Protein AF-A0A6A5S822-F1 (afdb_monomer_lite)

Structure (mmCIF, N/CA/C/O backbone):
data_AF-A0A6A5S822-F1
#
_entry.id   AF-A0A6A5S822-F1
#
loop_
_atom_site.group_PDB
_atom_site.id
_atom_site.type_symbol
_atom_site.label_atom_id
_atom_site.label_alt_id
_atom_site.label_comp_id
_atom_site.label_asym_id
_atom_site.label_entity_id
_atom_site.label_seq_id
_atom_site.pdbx_PDB_ins_code
_atom_site.Cartn_x
_atom_site.Cartn_y
_atom_site.Cartn_z
_atom_site.occupancy
_atom_site.B_iso_or_equiv
_atom_site.auth_seq_id
_atom_site.auth_comp_id
_atom_site.auth_asym_id
_atom_site.auth_atom_id
_atom_site.pdbx_PDB_model_num
ATOM 1 N N . MET A 1 1 ? 42.115 -16.100 -4.739 1.00 44.31 1 MET A N 1
ATOM 2 C CA . MET A 1 1 ? 41.473 -14.823 -4.360 1.00 44.31 1 MET A CA 1
ATOM 3 C C . MET A 1 1 ? 39.958 -15.016 -4.390 1.00 44.31 1 MET A C 1
ATOM 5 O O . MET A 1 1 ? 39.408 -14.978 -5.484 1.00 44.31 1 MET A O 1
ATOM 9 N N . PRO A 1 2 ? 39.272 -15.336 -3.275 1.00 46.12 2 PRO A N 1
ATOM 10 C CA . PRO A 1 2 ? 37.820 -15.488 -3.295 1.00 46.12 2 PRO A CA 1
ATOM 11 C C . PRO A 1 2 ? 37.105 -14.146 -3.058 1.00 46.12 2 PRO A C 1
ATOM 13 O O . PRO A 1 2 ? 37.546 -13.317 -2.265 1.00 46.12 2 PRO A O 1
ATOM 16 N N . SER A 1 3 ? 36.013 -13.958 -3.802 1.00 47.94 3 SER A N 1
ATOM 17 C CA . SER A 1 3 ? 35.165 -12.761 -3.880 1.00 47.94 3 SER A CA 1
ATOM 18 C C . SER A 1 3 ? 34.475 -12.402 -2.562 1.00 47.94 3 SER A C 1
ATOM 20 O O . SER A 1 3 ? 33.871 -13.253 -1.911 1.00 47.94 3 SER A O 1
ATOM 22 N N . LEU A 1 4 ? 34.493 -11.111 -2.226 1.00 55.09 4 LEU A N 1
ATOM 23 C CA . LEU A 1 4 ? 33.799 -10.533 -1.079 1.00 55.09 4 LEU A CA 1
ATOM 24 C C . LEU A 1 4 ? 32.349 -10.166 -1.435 1.00 55.09 4 LEU A C 1
ATOM 26 O O . LEU A 1 4 ? 32.081 -9.205 -2.145 1.00 55.09 4 LEU A O 1
ATOM 30 N N . HIS A 1 5 ? 31.442 -10.982 -0.899 1.00 53.62 5 HIS A N 1
ATOM 31 C CA . HIS A 1 5 ? 30.142 -10.638 -0.321 1.00 53.62 5 HIS A CA 1
ATOM 32 C C . HIS A 1 5 ? 29.249 -9.624 -1.058 1.00 53.62 5 HIS A C 1
ATOM 34 O O . HIS A 1 5 ? 29.265 -8.418 -0.830 1.00 53.62 5 HIS A O 1
ATOM 40 N N . GLN A 1 6 ? 28.333 -10.192 -1.842 1.00 49.38 6 GLN A N 1
ATOM 41 C CA . GLN A 1 6 ? 27.099 -9.564 -2.289 1.00 49.38 6 GLN A CA 1
ATOM 42 C C . GLN A 1 6 ? 26.215 -9.238 -1.068 1.00 49.38 6 GLN A C 1
ATOM 44 O O . GLN A 1 6 ? 25.656 -10.128 -0.425 1.00 49.38 6 GLN A O 1
ATOM 49 N N . VAL A 1 7 ? 26.093 -7.950 -0.746 1.00 49.94 7 VAL A N 1
ATOM 50 C CA . VAL A 1 7 ? 25.178 -7.427 0.275 1.0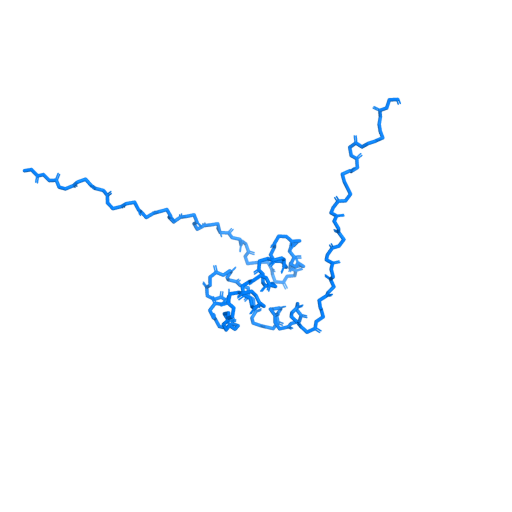0 49.94 7 VAL A CA 1
ATOM 51 C C . VAL A 1 7 ? 23.741 -7.695 -0.174 1.00 49.94 7 VAL A C 1
ATOM 53 O O . VAL A 1 7 ? 23.212 -7.030 -1.061 1.00 49.94 7 VAL A O 1
ATOM 56 N N . ARG A 1 8 ? 23.094 -8.691 0.434 1.00 46.94 8 ARG A N 1
ATOM 57 C CA . ARG A 1 8 ? 21.638 -8.858 0.401 1.00 46.94 8 ARG A CA 1
ATOM 58 C C . ARG A 1 8 ? 21.110 -8.594 1.802 1.00 46.94 8 ARG A C 1
ATOM 60 O O . ARG A 1 8 ? 21.014 -9.501 2.623 1.00 46.94 8 ARG A O 1
ATOM 67 N N . THR A 1 9 ? 20.766 -7.339 2.064 1.00 46.28 9 THR A N 1
ATOM 68 C CA . THR A 1 9 ? 19.946 -6.918 3.202 1.00 46.28 9 THR A CA 1
ATOM 69 C C . THR A 1 9 ? 18.545 -7.517 3.059 1.00 46.28 9 THR A C 1
ATOM 71 O O . THR A 1 9 ? 17.605 -6.886 2.587 1.00 46.28 9 THR A O 1
ATOM 74 N N . ARG A 1 10 ? 18.397 -8.788 3.443 1.00 44.97 10 ARG A N 1
ATOM 75 C CA . ARG A 1 10 ? 17.095 -9.404 3.711 1.00 44.97 10 ARG A CA 1
ATOM 76 C C . ARG A 1 10 ? 16.685 -9.019 5.130 1.00 44.97 10 ARG A C 1
ATOM 78 O O . ARG A 1 10 ? 16.768 -9.834 6.044 1.00 44.97 10 ARG A O 1
ATOM 85 N N . ASP A 1 11 ? 16.215 -7.785 5.301 1.00 40.69 11 ASP A N 1
ATOM 86 C CA . ASP A 1 11 ? 15.323 -7.467 6.420 1.00 40.69 11 ASP A CA 1
ATOM 87 C C . ASP A 1 11 ? 13.958 -8.089 6.100 1.00 40.69 11 ASP A C 1
ATOM 89 O O . ASP A 1 11 ? 13.011 -7.449 5.650 1.00 40.69 11 ASP A O 1
ATOM 93 N N . ALA A 1 12 ? 13.899 -9.414 6.227 1.00 44.59 12 ALA A N 1
ATOM 94 C CA . ALA A 1 12 ? 12.655 -10.155 6.251 1.00 44.59 12 ALA A CA 1
ATOM 95 C C . ALA A 1 12 ? 12.056 -9.960 7.644 1.00 44.59 12 ALA A C 1
ATOM 97 O O . ALA A 1 12 ? 12.094 -10.855 8.491 1.00 44.59 12 ALA A O 1
ATOM 98 N N . SER A 1 13 ? 11.529 -8.758 7.880 1.00 49.03 13 SER A N 1
ATOM 99 C CA . SER A 1 13 ? 10.585 -8.494 8.953 1.00 49.03 13 SER A CA 1
ATOM 100 C C . SER A 1 13 ? 9.421 -9.477 8.802 1.00 49.03 13 SER A C 1
ATOM 102 O O . SER A 1 13 ? 8.495 -9.275 8.020 1.00 49.03 13 SER A O 1
ATOM 104 N N . ARG A 1 14 ? 9.510 -10.586 9.545 1.00 48.53 14 ARG A N 1
ATOM 105 C CA . ARG A 1 14 ? 8.453 -11.570 9.789 1.00 48.53 14 ARG A CA 1
ATOM 106 C C . ARG A 1 14 ? 7.293 -10.871 10.502 1.00 48.53 14 ARG A C 1
ATOM 108 O O . ARG A 1 14 ? 7.118 -11.018 11.709 1.00 48.53 14 ARG A O 1
ATOM 115 N N . GLN A 1 15 ? 6.511 -10.075 9.781 1.00 51.09 15 GLN A N 1
ATOM 116 C CA . GLN A 1 15 ? 5.268 -9.527 10.306 1.00 51.09 15 GLN A CA 1
ATOM 117 C C . GLN A 1 15 ? 4.210 -10.629 10.271 1.00 51.09 15 GLN A C 1
ATOM 119 O O . GLN A 1 15 ? 3.565 -10.895 9.266 1.00 51.09 15 GLN A O 1
ATOM 124 N N . SER A 1 16 ? 4.176 -11.326 11.405 1.00 40.66 16 SER A N 1
ATOM 125 C CA . SER A 1 16 ? 3.103 -12.127 11.987 1.00 40.66 16 SER A CA 1
ATOM 126 C C . SER A 1 16 ? 1.793 -12.175 11.188 1.00 40.66 16 SER A C 1
ATOM 128 O O . SER A 1 16 ? 1.055 -11.194 11.100 1.00 40.66 16 SER A O 1
ATOM 130 N N . LEU A 1 17 ? 1.496 -13.372 10.678 1.00 45.97 17 LEU A N 1
ATOM 131 C CA . LEU A 1 17 ? 0.200 -13.811 10.166 1.00 45.97 17 LEU A CA 1
ATOM 132 C C . LEU A 1 17 ? -0.831 -13.794 11.305 1.00 45.97 17 LEU A C 1
ATOM 134 O O . LEU A 1 17 ? -1.088 -14.823 11.926 1.00 45.97 17 LEU A O 1
ATOM 138 N N . ASN A 1 18 ? -1.406 -12.634 11.615 1.00 45.12 18 ASN A N 1
ATOM 139 C CA . ASN A 1 18 ? -2.503 -12.550 12.571 1.00 45.12 18 ASN A CA 1
ATOM 140 C C . ASN A 1 18 ? -3.806 -12.240 11.807 1.00 45.12 18 ASN A C 1
ATOM 142 O O . ASN A 1 18 ? -3.978 -11.125 11.320 1.00 45.12 18 ASN A O 1
ATOM 146 N N . PRO A 1 19 ? -4.750 -13.189 11.671 1.00 46.28 19 PRO A N 1
ATOM 147 C CA . PRO A 1 19 ? -5.930 -13.056 10.802 1.00 46.28 19 PRO A CA 1
ATOM 148 C C . PRO A 1 19 ? -6.968 -12.018 11.279 1.00 46.28 19 PRO A C 1
ATOM 150 O O . PRO A 1 19 ? -8.033 -11.884 10.681 1.00 46.28 19 PRO A O 1
ATOM 153 N N . ARG A 1 20 ? -6.669 -11.270 12.349 1.00 47.97 20 ARG A N 1
ATOM 154 C CA . ARG A 1 20 ? -7.467 -10.145 12.862 1.00 47.97 20 ARG A CA 1
ATOM 155 C C . ARG A 1 20 ? -6.666 -8.845 13.003 1.00 47.97 20 ARG A C 1
ATOM 157 O O . ARG A 1 20 ? -7.158 -7.900 13.613 1.00 47.97 20 ARG A O 1
ATOM 164 N N . SER A 1 21 ? -5.432 -8.780 12.493 1.00 56.31 21 SER A N 1
ATOM 165 C CA . SER A 1 21 ? -4.602 -7.583 12.643 1.00 56.31 21 SER A CA 1
ATOM 166 C C . SER A 1 21 ? -5.107 -6.454 11.755 1.00 56.31 21 SER A C 1
ATOM 168 O O . SER A 1 21 ? -4.902 -6.456 10.539 1.00 56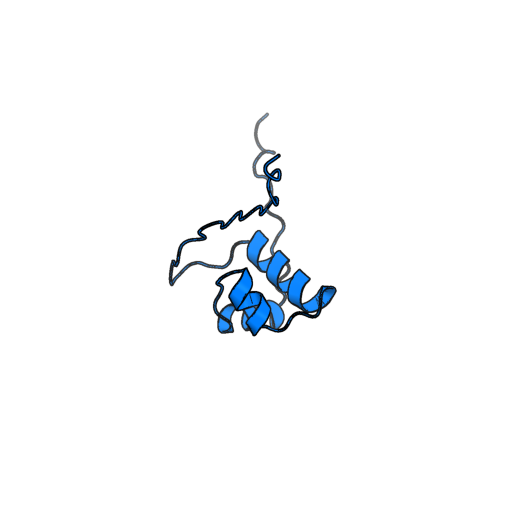.31 21 SER A O 1
ATOM 170 N N . CYS A 1 22 ? -5.720 -5.458 12.383 1.00 73.50 22 CYS A N 1
ATOM 171 C CA . CYS A 1 22 ? -5.790 -4.112 11.841 1.00 73.50 22 CYS A CA 1
ATOM 172 C C . CYS A 1 22 ? -4.397 -3.698 11.339 1.00 73.50 22 CYS A C 1
ATOM 174 O O . CYS A 1 22 ? -3.409 -3.826 12.063 1.00 73.50 22 CYS A O 1
ATOM 176 N N . LEU A 1 23 ? -4.322 -3.225 10.094 1.00 81.69 23 LEU A N 1
ATOM 177 C CA . LEU A 1 23 ? -3.081 -2.721 9.512 1.00 81.69 23 LEU A CA 1
ATOM 178 C C . LEU A 1 23 ? -2.510 -1.603 10.380 1.00 81.69 23 LEU A C 1
ATOM 180 O O . LEU A 1 23 ? -3.228 -0.670 10.747 1.00 81.69 23 LEU A O 1
ATOM 184 N N . THR A 1 24 ? -1.215 -1.682 10.674 1.00 85.25 24 THR A N 1
ATOM 185 C CA . THR A 1 24 ? -0.521 -0.622 11.411 1.00 85.25 24 THR A CA 1
ATOM 186 C C . THR A 1 24 ? -0.472 0.664 10.585 1.00 85.25 24 THR A C 1
ATOM 188 O O . THR A 1 24 ? -0.485 0.622 9.353 1.00 85.25 24 THR A O 1
ATOM 191 N N . TYR A 1 25 ? -0.342 1.812 11.259 1.00 83.12 25 TYR A N 1
ATOM 192 C CA . TYR A 1 25 ? -0.116 3.117 10.618 1.00 83.12 25 TYR A CA 1
ATOM 193 C C . TYR A 1 25 ? 0.965 3.030 9.531 1.00 83.12 25 TYR A C 1
ATOM 195 O O . TYR A 1 25 ? 0.761 3.442 8.392 1.00 83.12 25 TYR A O 1
ATOM 203 N N . ARG A 1 26 ? 2.105 2.414 9.871 1.00 85.56 26 ARG A N 1
ATOM 204 C CA . ARG A 1 26 ? 3.247 2.270 8.965 1.00 85.56 26 ARG A CA 1
ATOM 205 C C . ARG A 1 26 ? 2.894 1.451 7.725 1.00 85.56 26 ARG A C 1
ATOM 207 O O . ARG A 1 26 ? 3.240 1.862 6.625 1.00 85.56 26 ARG A O 1
ATOM 214 N N . GLN A 1 27 ? 2.182 0.336 7.891 1.00 88.25 27 GLN A N 1
ATOM 215 C CA . GLN A 1 27 ? 1.743 -0.491 6.765 1.00 88.25 27 GLN A CA 1
ATOM 216 C C . GLN A 1 27 ? 0.755 0.253 5.861 1.00 88.25 27 GLN A C 1
ATOM 218 O O . GLN A 1 27 ? 0.879 0.160 4.644 1.00 88.25 27 GLN A O 1
ATOM 223 N N . ARG A 1 28 ? -0.188 1.022 6.427 1.00 87.94 28 ARG A N 1
ATOM 224 C CA . ARG A 1 28 ? -1.121 1.845 5.635 1.00 87.94 28 ARG A CA 1
ATOM 225 C C . ARG A 1 28 ? -0.373 2.864 4.775 1.00 87.94 28 ARG A C 1
ATOM 227 O O . ARG A 1 28 ? -0.568 2.888 3.566 1.00 87.94 28 ARG A O 1
ATOM 234 N N . VAL A 1 29 ? 0.559 3.608 5.376 1.00 87.56 29 VAL A N 1
ATOM 235 C CA . VAL A 1 29 ? 1.392 4.585 4.654 1.00 87.56 29 VAL A CA 1
ATOM 236 C C . VAL A 1 29 ? 2.234 3.911 3.569 1.00 87.56 29 VAL A C 1
ATOM 238 O O . VAL A 1 29 ? 2.345 4.433 2.462 1.00 87.56 29 VAL A O 1
ATOM 241 N N . GLN A 1 30 ? 2.814 2.741 3.850 1.00 91.50 30 GLN A N 1
ATOM 242 C CA . GLN A 1 30 ? 3.559 1.974 2.847 1.00 91.50 30 GLN A CA 1
ATOM 243 C C . GLN A 1 30 ? 2.672 1.553 1.672 1.00 91.50 30 GLN A C 1
ATOM 245 O O . GLN A 1 30 ? 3.081 1.728 0.529 1.00 91.50 30 GLN A O 1
ATOM 250 N N . ILE A 1 31 ? 1.467 1.037 1.933 1.00 91.88 31 ILE A N 1
ATOM 251 C CA . ILE A 1 31 ? 0.510 0.657 0.885 1.00 91.88 31 ILE A CA 1
ATOM 252 C C . ILE A 1 31 ? 0.159 1.864 0.012 1.00 91.88 31 ILE A C 1
ATOM 254 O O . ILE A 1 31 ? 0.266 1.778 -1.211 1.00 91.88 31 ILE A O 1
ATOM 258 N N . GLU A 1 32 ? -0.214 2.989 0.628 1.00 90.00 32 GLU A N 1
ATOM 259 C CA . GLU A 1 32 ? -0.565 4.211 -0.100 1.00 90.00 32 GLU A CA 1
ATOM 260 C C . GLU A 1 32 ? 0.609 4.721 -0.939 1.00 90.00 32 GLU A C 1
ATOM 262 O O . GLU A 1 32 ? 0.438 5.038 -2.114 1.00 90.00 32 GLU A O 1
ATOM 267 N N . THR A 1 33 ? 1.816 4.725 -0.374 1.00 91.19 33 THR A N 1
ATOM 268 C CA . THR A 1 33 ? 3.031 5.175 -1.067 1.00 91.19 33 THR A CA 1
ATOM 269 C C . THR A 1 33 ? 3.348 4.281 -2.263 1.00 91.19 33 THR A C 1
ATOM 271 O O . THR A 1 33 ? 3.565 4.770 -3.370 1.00 91.19 33 THR A O 1
ATOM 274 N N . LEU A 1 34 ? 3.354 2.960 -2.071 1.00 93.00 34 LEU A N 1
ATOM 275 C CA . LEU A 1 34 ? 3.681 2.017 -3.139 1.00 93.00 34 LEU A CA 1
ATOM 276 C C . LEU A 1 34 ? 2.646 2.061 -4.268 1.00 93.00 34 LEU A C 1
ATOM 278 O O . LEU A 1 34 ? 3.018 2.008 -5.437 1.00 93.00 34 LEU A O 1
ATOM 282 N N . HIS A 1 35 ? 1.361 2.198 -3.943 1.00 93.25 35 HIS A N 1
ATOM 283 C CA . HIS A 1 35 ? 0.308 2.262 -4.951 1.00 93.25 35 HIS A CA 1
ATOM 284 C C . HIS A 1 35 ? 0.253 3.623 -5.662 1.00 93.25 35 HIS A C 1
ATOM 286 O O . HIS A 1 35 ? 0.323 3.674 -6.886 1.00 93.25 35 HIS A O 1
ATOM 292 N N . HIS A 1 36 ? 0.145 4.727 -4.916 1.00 88.81 36 HIS A N 1
ATOM 293 C CA . HIS A 1 36 ? -0.122 6.050 -5.493 1.00 88.81 36 HIS A CA 1
ATOM 294 C C . HIS A 1 36 ? 1.131 6.769 -5.990 1.00 88.81 36 HIS A C 1
ATOM 296 O O . HIS A 1 36 ? 1.050 7.491 -6.978 1.00 88.81 36 HIS A O 1
ATOM 302 N N . ILE A 1 37 ? 2.274 6.592 -5.321 1.00 90.75 37 ILE A N 1
ATOM 303 C CA . ILE A 1 37 ? 3.520 7.274 -5.700 1.00 90.75 37 ILE A CA 1
ATOM 304 C C . ILE A 1 37 ? 4.338 6.382 -6.631 1.00 90.75 37 ILE A C 1
ATOM 306 O O . ILE A 1 37 ? 4.752 6.823 -7.699 1.00 90.75 37 ILE A O 1
ATOM 310 N N . ALA A 1 38 ? 4.566 5.123 -6.250 1.00 91.12 38 ALA A N 1
ATOM 311 C CA . ALA A 1 38 ? 5.399 4.219 -7.044 1.00 91.12 38 ALA A CA 1
ATOM 312 C C . ALA A 1 38 ? 4.639 3.500 -8.177 1.00 91.12 38 ALA A C 1
ATOM 314 O O . ALA A 1 38 ? 5.277 2.881 -9.028 1.00 91.12 38 ALA A O 1
ATOM 315 N N . GLY A 1 39 ? 3.302 3.559 -8.206 1.00 92.50 39 GLY A N 1
ATOM 316 C CA . GLY A 1 39 ? 2.484 2.944 -9.258 1.00 92.50 39 GLY A CA 1
ATOM 317 C C . GLY A 1 39 ? 2.458 1.413 -9.219 1.00 92.50 39 GLY A C 1
ATOM 318 O O . GLY A 1 39 ? 2.265 0.765 -10.248 1.00 92.50 39 GLY A O 1
ATOM 319 N N . TRP A 1 40 ? 2.707 0.803 -8.058 1.00 94.88 40 TRP A N 1
ATOM 320 C CA . TRP A 1 40 ? 2.763 -0.651 -7.938 1.00 94.88 40 TRP A CA 1
ATOM 321 C C . TRP A 1 40 ? 1.374 -1.285 -7.991 1.00 94.88 40 TRP A C 1
ATOM 323 O O . TRP A 1 40 ? 0.404 -0.777 -7.430 1.00 94.88 40 TRP A O 1
ATOM 333 N N . SER A 1 41 ? 1.299 -2.464 -8.610 1.00 94.19 41 SER A N 1
ATOM 334 C CA . SER A 1 41 ? 0.085 -3.277 -8.609 1.00 94.19 41 SER A CA 1
ATOM 335 C C . SER A 1 41 ? -0.181 -3.878 -7.225 1.00 94.19 41 SER A C 1
ATOM 337 O O . SER A 1 41 ? 0.743 -4.171 -6.461 1.00 94.19 41 SER A O 1
ATOM 339 N N . TYR A 1 42 ? -1.450 -4.151 -6.913 1.00 92.94 42 TYR A N 1
ATOM 340 C CA . TYR A 1 42 ? -1.823 -4.790 -5.645 1.00 92.94 42 TYR A CA 1
ATOM 341 C C . TYR A 1 42 ? -1.138 -6.144 -5.420 1.00 92.94 42 TYR A C 1
ATOM 343 O O . TYR A 1 42 ? -0.886 -6.511 -4.276 1.00 92.94 42 TYR A O 1
ATOM 351 N N . SER A 1 43 ? -0.833 -6.882 -6.493 1.00 93.19 43 SER A N 1
ATOM 352 C CA . SER A 1 43 ? -0.111 -8.156 -6.411 1.00 93.19 43 SER A CA 1
ATOM 353 C C . SER A 1 43 ? 1.332 -7.949 -5.947 1.00 93.19 43 SER A C 1
ATOM 355 O O . SER A 1 43 ? 1.755 -8.598 -5.000 1.00 93.19 43 SER A O 1
ATOM 357 N N . HIS A 1 44 ? 2.052 -6.977 -6.516 1.00 93.19 44 HIS A N 1
ATOM 358 C CA . HIS A 1 44 ? 3.417 -6.671 -6.074 1.00 93.19 44 HIS A CA 1
ATOM 359 C C . HIS A 1 44 ? 3.468 -6.176 -4.624 1.00 93.19 44 HIS A C 1
ATOM 361 O O . HIS A 1 44 ? 4.367 -6.546 -3.874 1.00 93.19 44 HIS A O 1
ATOM 367 N N . ILE A 1 45 ? 2.491 -5.368 -4.204 1.00 91.50 45 ILE A N 1
ATOM 368 C CA . ILE A 1 45 ? 2.409 -4.891 -2.815 1.00 91.50 45 ILE A CA 1
ATOM 369 C C . ILE A 1 45 ? 2.135 -6.061 -1.859 1.00 91.50 45 ILE A C 1
ATOM 371 O O . ILE A 1 45 ? 2.753 -6.137 -0.798 1.00 91.50 45 ILE A O 1
ATOM 375 N N . HIS A 1 46 ? 1.252 -6.990 -2.241 1.00 91.62 46 HIS A N 1
ATOM 376 C CA . HIS A 1 46 ? 1.013 -8.224 -1.491 1.00 91.62 46 HIS A CA 1
ATOM 377 C C . HIS A 1 46 ? 2.296 -9.044 -1.345 1.00 91.62 46 HIS A C 1
ATOM 379 O O . HIS A 1 46 ? 2.630 -9.439 -0.234 1.00 91.62 46 HIS A O 1
ATOM 385 N N . ASP A 1 47 ? 3.034 -9.257 -2.432 1.00 91.94 47 ASP A N 1
ATOM 386 C CA . ASP A 1 47 ? 4.221 -10.116 -2.416 1.00 91.94 47 ASP A CA 1
ATOM 387 C C . ASP A 1 47 ? 5.356 -9.534 -1.561 1.00 91.94 47 ASP A C 1
ATOM 389 O O . ASP A 1 47 ? 6.112 -10.279 -0.939 1.00 91.94 47 ASP A O 1
ATOM 393 N N . VAL A 1 48 ? 5.458 -8.203 -1.486 1.00 91.38 48 VAL A N 1
ATOM 394 C CA . VAL A 1 48 ? 6.495 -7.518 -0.699 1.00 91.38 48 VAL A CA 1
ATOM 395 C C . VAL A 1 48 ? 6.104 -7.338 0.767 1.00 91.38 48 VAL A C 1
ATOM 397 O O . VAL A 1 48 ? 6.944 -7.529 1.645 1.00 91.38 48 VAL A O 1
ATOM 400 N N . LEU A 1 49 ? 4.853 -6.966 1.056 1.00 86.62 49 LEU A N 1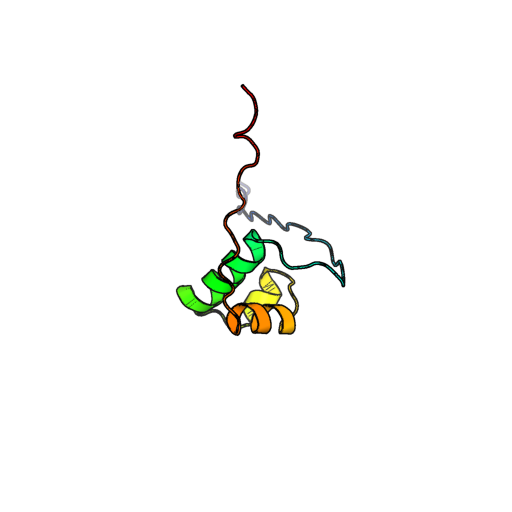
ATOM 401 C CA . LEU A 1 49 ? 4.405 -6.683 2.426 1.00 86.62 49 LEU A CA 1
ATOM 402 C C . LEU A 1 49 ? 3.741 -7.884 3.114 1.00 86.62 49 LEU A C 1
ATOM 404 O O . LEU A 1 49 ? 3.507 -7.832 4.319 1.00 86.62 49 LEU A O 1
ATOM 408 N N . ASN A 1 50 ? 3.441 -8.953 2.373 1.00 88.25 50 ASN A N 1
ATOM 409 C CA . ASN A 1 50 ? 2.681 -10.121 2.826 1.00 88.25 50 ASN A CA 1
ATOM 410 C C . ASN A 1 50 ? 1.317 -9.748 3.445 1.00 88.25 50 ASN A C 1
ATOM 412 O O . ASN A 1 50 ? 0.891 -10.296 4.461 1.00 88.25 50 ASN A O 1
ATOM 416 N N . ILE A 1 51 ? 0.644 -8.761 2.842 1.00 86.69 51 ILE A N 1
ATOM 417 C CA . ILE A 1 51 ? -0.659 -8.238 3.276 1.00 86.69 51 ILE A CA 1
ATOM 418 C C . ILE A 1 51 ? -1.737 -8.698 2.290 1.00 86.69 51 ILE A C 1
ATOM 420 O O . ILE A 1 51 ? -1.524 -8.577 1.082 1.00 86.69 51 ILE A O 1
ATOM 424 N N . PRO A 1 52 ? -2.923 -9.144 2.754 1.00 89.88 52 PRO A N 1
ATOM 425 C CA . PRO A 1 52 ? -4.010 -9.547 1.871 1.00 89.88 52 PRO A CA 1
ATOM 426 C C . PRO A 1 52 ? -4.363 -8.470 0.841 1.00 89.88 52 PRO A C 1
ATOM 428 O O . PRO A 1 52 ? -4.568 -7.302 1.180 1.00 89.88 52 PRO A O 1
ATOM 431 N N . ARG 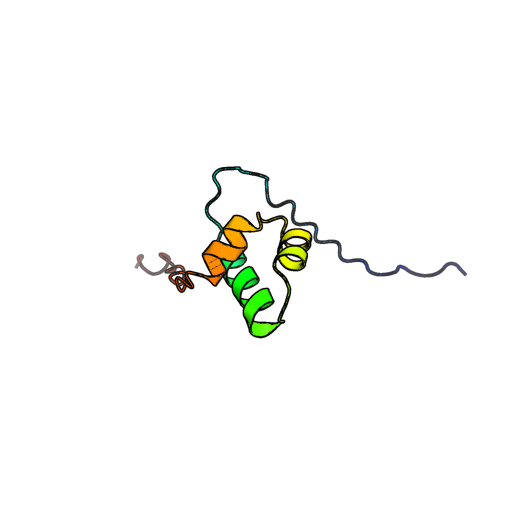A 1 53 ? -4.528 -8.883 -0.422 1.00 89.94 53 ARG A N 1
ATOM 432 C CA . ARG A 1 53 ? -4.932 -7.983 -1.520 1.00 89.94 53 ARG A CA 1
ATOM 433 C C . ARG A 1 53 ? -6.252 -7.260 -1.239 1.00 89.94 53 ARG A C 1
ATOM 435 O O . ARG A 1 53 ? -6.428 -6.129 -1.680 1.00 89.94 53 ARG A O 1
ATOM 442 N N . SER A 1 54 ? -7.164 -7.896 -0.502 1.00 89.06 54 SER A N 1
ATOM 443 C CA . SER A 1 54 ? -8.408 -7.280 -0.030 1.00 89.06 54 SER A CA 1
ATOM 444 C C . SER A 1 54 ? -8.134 -6.088 0.886 1.00 89.06 54 SER A C 1
ATOM 446 O O . SER A 1 54 ? -8.665 -5.013 0.641 1.00 89.06 54 SER A O 1
ATOM 448 N N . SER A 1 55 ? -7.251 -6.241 1.874 1.00 87.19 55 SER A N 1
ATOM 449 C CA . SER A 1 55 ? -6.872 -5.164 2.793 1.00 87.19 55 SER A CA 1
ATOM 450 C C . SER A 1 55 ? -6.167 -4.014 2.075 1.00 87.19 55 SER A C 1
ATOM 452 O O . SER A 1 55 ? -6.457 -2.856 2.356 1.00 87.19 55 SER A O 1
ATOM 454 N N . ILE A 1 56 ? -5.286 -4.321 1.115 1.00 89.44 56 ILE A N 1
ATOM 455 C CA . ILE A 1 56 ? -4.623 -3.315 0.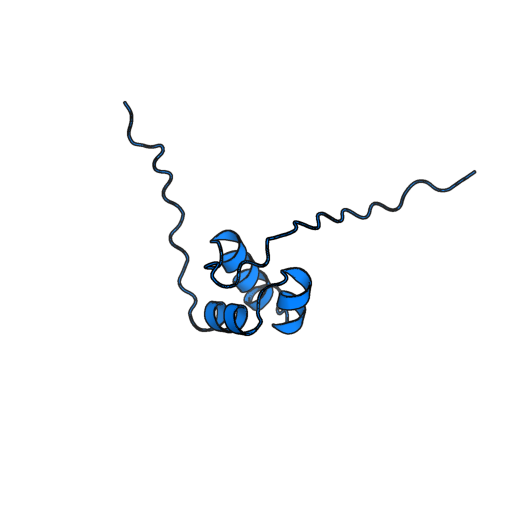268 1.00 89.44 56 ILE A CA 1
ATOM 456 C C . ILE A 1 56 ? -5.668 -2.502 -0.506 1.00 89.44 56 ILE A C 1
ATOM 458 O O . ILE A 1 56 ? -5.646 -1.275 -0.468 1.00 89.44 56 ILE A O 1
ATOM 462 N N . ARG A 1 57 ? -6.624 -3.182 -1.154 1.00 89.25 57 ARG A N 1
ATOM 463 C CA . ARG A 1 57 ? -7.731 -2.524 -1.861 1.00 89.25 57 ARG A CA 1
ATOM 464 C C . ARG A 1 57 ? -8.556 -1.637 -0.941 1.00 89.25 57 ARG A C 1
ATOM 466 O O . ARG A 1 57 ? -8.876 -0.527 -1.342 1.00 89.25 57 ARG A O 1
ATOM 473 N N . THR A 1 58 ? -8.882 -2.102 0.263 1.00 88.00 58 THR A N 1
ATOM 474 C CA . THR A 1 58 ? -9.633 -1.300 1.233 1.00 88.00 58 THR A CA 1
ATOM 475 C C . THR A 1 58 ? -8.871 -0.029 1.595 1.00 88.00 58 THR A C 1
ATOM 477 O O . THR A 1 58 ? -9.450 1.043 1.520 1.00 88.00 58 THR A O 1
ATOM 480 N N . VAL A 1 59 ? -7.570 -0.115 1.897 1.00 87.12 59 VAL A N 1
ATOM 481 C CA . VAL A 1 59 ? -6.749 1.073 2.204 1.00 87.12 59 VAL A CA 1
ATOM 482 C C . VAL A 1 59 ? -6.717 2.057 1.035 1.00 87.12 59 VAL A C 1
ATOM 484 O O . VAL A 1 59 ? -6.898 3.248 1.246 1.00 87.12 59 VAL A O 1
ATOM 487 N N . CYS A 1 60 ? -6.545 1.581 -0.199 1.00 85.25 60 CYS A N 1
ATOM 488 C CA . CYS A 1 60 ? -6.525 2.466 -1.367 1.00 85.25 60 CYS A CA 1
ATOM 489 C C . CYS A 1 60 ? -7.906 3.049 -1.717 1.00 85.25 60 CYS A C 1
ATOM 491 O O . CYS A 1 60 ? -7.982 4.149 -2.255 1.00 85.25 60 CYS A O 1
ATOM 493 N N . ALA A 1 61 ? -8.994 2.316 -1.460 1.00 85.12 61 ALA A N 1
ATOM 494 C CA . ALA A 1 61 ? -10.359 2.770 -1.732 1.00 85.12 61 ALA A CA 1
ATOM 495 C C . ALA A 1 61 ? -10.869 3.754 -0.671 1.00 85.12 61 ALA A C 1
ATOM 497 O O . ALA A 1 61 ? -11.623 4.671 -0.990 1.00 85.12 61 ALA A O 1
ATOM 498 N N . THR A 1 62 ? -10.455 3.570 0.582 1.00 79.94 62 THR A N 1
ATOM 499 C CA . THR A 1 62 ? -10.741 4.476 1.693 1.00 79.94 62 THR A CA 1
ATOM 500 C C . THR A 1 62 ? -9.419 4.992 2.252 1.00 79.94 62 THR A C 1
ATOM 502 O O . THR A 1 62 ? -8.925 4.416 3.230 1.00 79.94 62 THR A O 1
ATOM 505 N N . PRO A 1 63 ? -8.838 6.051 1.651 1.00 62.75 63 PRO A N 1
ATOM 506 C CA . PRO A 1 63 ? -7.667 6.724 2.196 1.00 62.75 63 PRO A CA 1
ATOM 507 C C . PRO A 1 63 ? -8.092 7.472 3.462 1.00 62.75 63 PRO A C 1
ATOM 509 O O . PRO A 1 63 ? -8.338 8.676 3.478 1.00 62.75 63 PRO A O 1
ATOM 512 N N . GLU A 1 64 ? -8.285 6.725 4.541 1.00 63.09 64 GLU A N 1
ATOM 513 C CA . GLU A 1 64 ? -8.405 7.290 5.867 1.00 63.09 64 GLU A CA 1
ATOM 514 C C . GLU A 1 64 ? -6.996 7.700 6.257 1.00 63.09 64 GLU A C 1
ATOM 516 O O . GLU A 1 64 ? -6.197 6.837 6.630 1.00 63.09 64 GLU A O 1
ATOM 521 N N . THR A 1 65 ? -6.699 9.001 6.139 1.00 58.62 65 THR A N 1
ATOM 522 C CA . THR A 1 65 ? -5.446 9.586 6.610 1.00 58.62 65 THR A CA 1
ATOM 523 C C . THR A 1 65 ? -5.249 9.090 8.033 1.00 58.62 65 THR A C 1
ATOM 525 O O . THR A 1 65 ? -6.010 9.492 8.925 1.00 58.62 65 THR A O 1
ATOM 528 N N . PRO A 1 66 ? -4.308 8.163 8.271 1.00 60.66 66 PRO A N 1
ATOM 529 C CA . PRO A 1 66 ? -4.221 7.553 9.576 1.00 60.66 66 PRO A CA 1
ATOM 530 C C . PRO A 1 66 ? -3.893 8.691 10.543 1.00 60.66 66 PRO A C 1
ATOM 532 O O . PRO A 1 66 ? -2.983 9.479 10.272 1.00 60.66 66 PRO A O 1
ATOM 535 N N . LYS A 1 67 ? -4.672 8.856 11.621 1.00 60.34 67 LYS A N 1
ATOM 536 C CA . LYS A 1 67 ? -4.397 9.925 12.590 1.00 60.34 67 LYS A CA 1
ATOM 537 C C . LYS A 1 67 ? -2.938 9.791 13.006 1.00 60.34 67 LYS A C 1
ATOM 539 O O . LYS A 1 67 ? -2.524 8.706 13.424 1.00 60.34 67 LYS A O 1
ATOM 544 N N . LYS A 1 68 ? -2.159 10.868 12.832 1.00 60.69 68 LYS A N 1
ATOM 545 C CA . LYS A 1 68 ? -0.771 10.907 13.298 1.00 60.69 68 LYS A CA 1
ATOM 546 C C . LYS A 1 68 ? -0.804 10.430 14.751 1.00 60.69 68 LYS A C 1
ATOM 548 O O . LYS A 1 68 ? -1.614 10.982 15.501 1.00 60.69 68 LYS A O 1
ATOM 553 N N . PRO A 1 69 ? -0.017 9.408 15.134 1.00 62.66 69 PRO A N 1
ATOM 554 C CA . PRO A 1 69 ? 0.026 8.984 16.523 1.00 62.66 69 PRO A CA 1
ATOM 555 C C . PRO A 1 69 ? 0.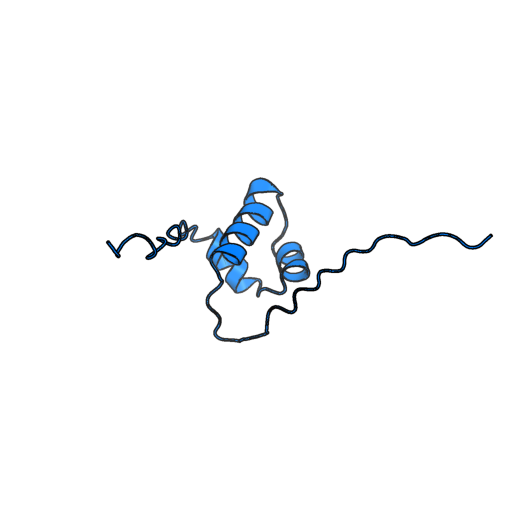328 10.230 17.356 1.00 62.66 69 PRO A C 1
ATOM 557 O O . PRO A 1 69 ? 1.346 10.892 17.138 1.00 62.66 69 PRO A O 1
ATOM 560 N N . GLN A 1 70 ? -0.625 10.627 18.201 1.00 64.19 70 GLN A N 1
ATOM 561 C CA . GLN A 1 70 ? -0.364 11.666 19.178 1.00 64.19 70 GLN A CA 1
ATOM 562 C C . GLN A 1 70 ? 0.589 11.030 20.176 1.00 64.19 70 GLN A C 1
ATOM 564 O O . GLN A 1 70 ? 0.278 10.011 20.785 1.00 64.19 70 GLN A O 1
ATOM 569 N N . ASP A 1 71 ? 1.792 11.580 20.255 1.00 55.69 71 ASP A N 1
ATOM 570 C CA . ASP A 1 71 ? 2.719 11.270 21.325 1.00 55.69 71 ASP A CA 1
ATOM 571 C C . ASP A 1 71 ? 2.045 11.721 22.632 1.00 55.69 71 ASP A C 1
ATOM 573 O O . ASP A 1 71 ? 2.021 12.909 22.950 1.00 55.69 71 ASP A O 1
ATOM 577 N N . ASP A 1 72 ? 1.475 10.781 23.391 1.00 55.66 72 ASP A N 1
ATOM 578 C CA . ASP A 1 72 ? 0.965 11.002 24.758 1.00 55.66 72 ASP A CA 1
ATOM 579 C C . ASP A 1 72 ? 2.087 11.393 25.752 1.00 55.66 72 ASP A C 1
ATOM 581 O O . ASP A 1 72 ? 1.866 11.574 26.948 1.00 55.66 72 ASP A O 1
ATOM 585 N N . SER A 1 73 ? 3.314 11.582 25.263 1.00 57.25 73 SER A N 1
ATOM 586 C CA . SER A 1 73 ? 4.499 11.997 26.015 1.00 57.25 73 SER A CA 1
ATOM 587 C C . SER A 1 73 ? 4.463 13.458 26.508 1.00 57.25 73 SER A C 1
ATOM 589 O O . SER A 1 73 ? 5.407 13.896 27.161 1.00 57.25 73 SER A O 1
ATOM 591 N N . ALA A 1 74 ? 3.403 14.228 26.228 1.00 55.09 74 ALA A N 1
ATOM 592 C CA . ALA A 1 74 ? 3.304 15.653 26.572 1.00 55.09 74 ALA A CA 1
ATOM 593 C C . ALA A 1 74 ? 2.494 15.976 27.849 1.00 55.09 74 ALA A C 1
ATOM 595 O O . ALA A 1 74 ? 2.200 17.144 28.092 1.00 55.09 74 ALA A O 1
ATOM 596 N N . ILE A 1 75 ? 2.144 14.992 28.690 1.00 56.56 75 ILE A N 1
ATOM 597 C CA . ILE A 1 75 ? 1.477 15.248 29.982 1.00 56.56 75 ILE A CA 1
ATOM 598 C C . ILE A 1 75 ? 2.287 14.617 31.115 1.00 56.56 75 ILE A C 1
ATOM 600 O O . ILE A 1 75 ? 1.957 13.554 31.634 1.00 56.56 75 ILE A O 1
ATOM 604 N N . LYS A 1 76 ? 3.379 15.284 31.493 1.00 52.34 76 LYS A N 1
ATOM 605 C CA . LYS A 1 76 ? 3.924 15.268 32.859 1.00 52.34 76 LYS A CA 1
ATOM 606 C C . LYS A 1 76 ? 5.006 16.339 32.982 1.00 52.34 76 LYS A C 1
ATOM 608 O O . LYS A 1 76 ? 6.170 16.073 32.687 1.00 52.34 76 LYS A O 1
ATOM 613 N N . LYS A 1 77 ? 4.607 17.528 33.432 1.00 48.44 77 LYS A N 1
ATOM 614 C CA . LYS A 1 77 ? 5.275 18.316 34.480 1.00 48.44 77 LYS A CA 1
ATOM 615 C C . LYS A 1 77 ? 4.461 19.558 34.800 1.00 48.44 77 LYS A C 1
ATOM 617 O O . LYS A 1 77 ? 4.022 20.220 33.839 1.00 48.44 77 LYS A O 1
#

Radius of gyration: 17.18 Å; chains: 1; bounding box: 52×34×44 Å

pLDDT: mean 71.67, std 19.15, range [40.66, 94.88]

Foldseek 3Di:
DDDDDDDDPPPVPPPDPDVPDDDDLVLLVVLCCCCVVVVDDLVVSCVVVVDDSVVSVVSNVDVPVPPDPDPPVPPDD

Secondary structure (DSSP, 8-state):
------------------TT-PPPHHHHHHHHIIIIIT---HHHHHHHH---HHHHHHHHHS---PPP---GGG---

Organism: NCBI:txid706981

Sequence (77 aa):
MPSLHQVRTRDASRQSLNPRSCLTYRQRVQIETLHHIAGWSYSHIHDVLNIPRSSIRTVCATPETPKKPQDDSAIKK